Protein AF-C5CDV6-F1 (afdb_monomer)

Nearest PDB structures (foldseek):
  6v3e-assembly1_g  TM=2.618E-01  e=8.553E+00  Acinetobacter baumannii AB0057

Structure (mmCIF, N/CA/C/O backbone):
data_AF-C5CDV6-F1
#
_entry.id   AF-C5CDV6-F1
#
loop_
_atom_site.group_PDB
_atom_site.id
_atom_site.type_symbol
_atom_site.label_atom_id
_atom_site.label_alt_id
_atom_site.label_comp_id
_atom_site.label_asym_id
_atom_site.label_entity_id
_atom_site.label_seq_id
_atom_site.pdbx_PDB_ins_code
_atom_site.Cartn_x
_atom_site.Cartn_y
_atom_site.Cartn_z
_atom_site.occupancy
_atom_site.B_iso_or_equiv
_atom_site.auth_seq_id
_atom_site.auth_comp_id
_atom_site.auth_asym_id
_atom_site.auth_atom_id
_atom_site.pdbx_PDB_model_num
ATOM 1 N N . MET A 1 1 ? 1.884 -6.486 -14.369 1.00 77.50 1 MET A N 1
ATOM 2 C CA . MET A 1 1 ? 1.762 -5.552 -13.220 1.00 77.50 1 MET A CA 1
ATOM 3 C C . MET A 1 1 ? 0.437 -5.689 -12.466 1.00 77.50 1 MET A C 1
ATOM 5 O O . MET A 1 1 ? 0.483 -6.060 -11.306 1.00 77.50 1 MET A O 1
ATOM 9 N N . LYS A 1 2 ? -0.732 -5.432 -13.083 1.00 79.88 2 LYS A N 1
ATOM 10 C CA . LYS A 1 2 ? -2.048 -5.506 -12.401 1.00 79.88 2 LYS A CA 1
ATOM 11 C C . LYS A 1 2 ? -2.301 -6.848 -11.691 1.00 79.88 2 LYS A C 1
ATOM 13 O O . LYS A 1 2 ? -2.814 -6.856 -10.581 1.00 79.88 2 LYS A O 1
ATOM 18 N N . ILE A 1 3 ? -1.904 -7.956 -12.321 1.00 88.44 3 ILE A N 1
ATOM 19 C CA . ILE A 1 3 ? -1.995 -9.308 -11.745 1.00 88.44 3 ILE A CA 1
ATOM 20 C C . ILE A 1 3 ? -1.127 -9.419 -10.482 1.00 88.44 3 ILE A C 1
ATOM 22 O O . ILE A 1 3 ? -1.664 -9.719 -9.427 1.00 88.44 3 ILE A O 1
ATOM 26 N N . ARG A 1 4 ? 0.158 -9.034 -10.551 1.00 93.69 4 ARG A N 1
ATOM 27 C CA . ARG A 1 4 ? 1.085 -9.037 -9.399 1.00 93.69 4 ARG A CA 1
ATOM 28 C C . ARG A 1 4 ? 0.537 -8.275 -8.189 1.00 93.69 4 ARG A C 1
ATOM 30 O O . ARG A 1 4 ? 0.610 -8.765 -7.072 1.00 93.69 4 ARG A O 1
ATOM 37 N N . VAL A 1 5 ? -0.044 -7.090 -8.401 1.00 94.94 5 VAL A N 1
ATOM 38 C CA . VAL A 1 5 ? -0.626 -6.295 -7.302 1.00 94.94 5 VAL A CA 1
ATOM 39 C C . VAL A 1 5 ? -1.840 -6.994 -6.680 1.00 94.94 5 VAL A C 1
ATOM 41 O O . VAL A 1 5 ? -1.992 -7.002 -5.462 1.00 94.94 5 VAL A O 1
ATOM 44 N N . ARG A 1 6 ? -2.693 -7.617 -7.501 1.00 95.88 6 ARG A N 1
ATOM 45 C CA . ARG A 1 6 ? -3.848 -8.393 -7.025 1.00 95.88 6 ARG A CA 1
ATOM 46 C C . ARG A 1 6 ? -3.436 -9.643 -6.257 1.00 95.88 6 ARG A C 1
ATOM 48 O O . ARG A 1 6 ? -4.031 -9.929 -5.226 1.00 95.88 6 ARG A O 1
ATOM 55 N N . GLU A 1 7 ? -2.424 -10.358 -6.734 1.00 96.25 7 GLU A N 1
ATOM 56 C CA . GLU A 1 7 ? -1.863 -11.518 -6.039 1.00 96.25 7 GLU A CA 1
ATOM 57 C C . GLU A 1 7 ? -1.269 -11.118 -4.693 1.00 96.25 7 GLU A C 1
ATOM 59 O O . GLU A 1 7 ? -1.522 -11.790 -3.700 1.00 96.25 7 GLU A O 1
ATOM 64 N N . LEU A 1 8 ? -0.527 -10.008 -4.644 1.00 96.25 8 LEU A N 1
ATOM 65 C CA . LEU A 1 8 ? 0.035 -9.500 -3.397 1.00 96.25 8 LEU A CA 1
ATOM 66 C C . LEU A 1 8 ? -1.071 -9.101 -2.410 1.00 96.25 8 LEU A C 1
ATOM 68 O O . LEU A 1 8 ? -1.019 -9.488 -1.250 1.00 96.25 8 LEU A O 1
ATOM 72 N N . SER A 1 9 ? -2.127 -8.434 -2.888 1.00 97.50 9 SER A N 1
ATOM 73 C CA . SER A 1 9 ? -3.313 -8.128 -2.078 1.00 97.50 9 SER A CA 1
ATOM 74 C C . SER A 1 9 ? -3.965 -9.384 -1.505 1.00 97.50 9 SER A C 1
ATOM 76 O O . SER A 1 9 ? -4.264 -9.450 -0.313 1.00 97.50 9 SER A O 1
ATOM 78 N N . LEU A 1 10 ? -4.156 -10.403 -2.344 1.00 97.44 10 LEU A N 1
ATOM 79 C CA . LEU A 1 10 ? -4.778 -11.650 -1.922 1.00 97.44 10 LEU A CA 1
ATOM 80 C C . LEU A 1 10 ? -3.910 -12.388 -0.896 1.00 97.44 10 LEU A C 1
ATOM 82 O O . LEU A 1 10 ? -4.435 -12.853 0.109 1.00 97.44 10 LEU A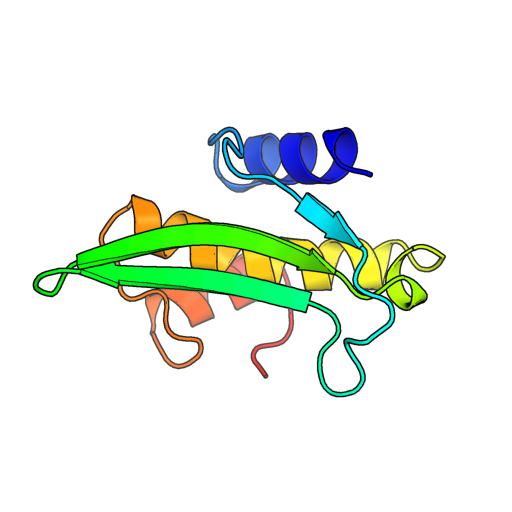 O 1
ATOM 86 N N . LYS A 1 11 ? -2.594 -12.460 -1.121 1.00 97.00 11 LYS A N 1
ATOM 87 C CA . LYS A 1 11 ? -1.646 -13.133 -0.222 1.00 97.00 11 LYS A CA 1
ATOM 88 C C . LYS A 1 11 ? -1.514 -12.428 1.129 1.00 97.00 11 LYS A C 1
ATOM 90 O O . LYS A 1 11 ? -1.460 -13.107 2.145 1.00 97.00 11 LYS A O 1
ATOM 95 N N . SER A 1 12 ? -1.463 -11.098 1.141 1.00 97.25 12 SER A N 1
ATOM 96 C CA . SER A 1 12 ? -1.230 -10.324 2.367 1.00 97.25 12 SER A CA 1
ATOM 97 C C . SER A 1 12 ? -2.501 -10.065 3.170 1.00 97.25 12 SER A C 1
ATOM 99 O O . SER A 1 12 ? -2.457 -10.073 4.392 1.00 97.25 12 SER A O 1
ATOM 101 N N . PHE A 1 13 ? -3.637 -9.842 2.504 1.00 96.62 13 PHE A N 1
ATOM 102 C CA . PHE A 1 13 ? -4.870 -9.405 3.170 1.00 96.62 13 PHE A CA 1
ATOM 103 C C . PHE A 1 13 ? -6.029 -10.396 3.040 1.00 96.62 13 PHE A C 1
ATOM 105 O O . PHE A 1 13 ? -7.090 -10.165 3.617 1.00 96.62 13 PHE A O 1
ATOM 112 N N . GLY A 1 14 ? -5.897 -11.456 2.234 1.00 96.69 14 GLY A N 1
ATOM 113 C CA . GLY A 1 14 ? -7.029 -12.327 1.897 1.00 96.69 14 GLY A CA 1
ATOM 114 C C . GLY A 1 14 ? -8.130 -11.603 1.111 1.00 96.69 14 GLY A C 1
ATOM 115 O O . GLY A 1 14 ? -9.270 -12.065 1.060 1.00 96.69 14 GLY A O 1
ATOM 116 N N . ARG A 1 15 ? -7.816 -10.442 0.517 1.00 95.38 15 ARG A N 1
ATOM 117 C CA . ARG A 1 15 ? -8.767 -9.586 -0.203 1.00 95.38 15 ARG A CA 1
ATOM 118 C C . ARG A 1 15 ? -8.304 -9.346 -1.628 1.00 95.38 15 ARG A C 1
ATOM 120 O O . ARG A 1 15 ? -7.148 -9.003 -1.877 1.00 95.38 15 ARG A O 1
ATOM 127 N N . PHE A 1 16 ? -9.227 -9.490 -2.572 1.00 94.62 16 PHE A N 1
ATOM 128 C CA . PHE A 1 16 ? -8.958 -9.200 -3.972 1.00 94.62 16 PHE A CA 1
ATOM 129 C C . PHE A 1 16 ? -9.032 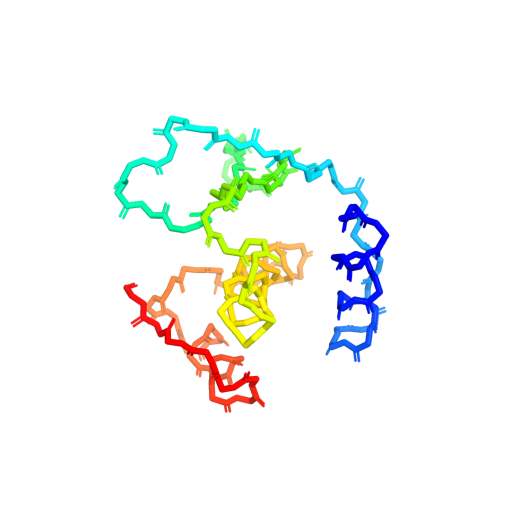-7.696 -4.238 1.00 94.62 16 PHE A C 1
ATOM 131 O O . PHE A 1 16 ? -10.024 -7.058 -3.896 1.00 94.62 16 PHE A O 1
ATOM 138 N N . LEU A 1 17 ? -8.007 -7.143 -4.892 1.00 96.31 17 LEU A N 1
ATOM 139 C CA . LEU A 1 17 ? -8.016 -5.744 -5.311 1.00 96.31 17 LEU A CA 1
ATOM 140 C C . LEU A 1 17 ? -8.945 -5.548 -6.523 1.00 96.31 17 LEU A C 1
ATOM 142 O O . LEU A 1 17 ? -8.621 -5.909 -7.668 1.00 96.31 17 LEU A O 1
ATOM 146 N N . ASP A 1 18 ? -10.095 -4.944 -6.257 1.00 93.56 18 ASP A N 1
ATOM 147 C CA . ASP A 1 18 ? -11.177 -4.674 -7.204 1.00 93.56 18 ASP A CA 1
ATOM 148 C C . ASP A 1 18 ? -11.015 -3.348 -7.964 1.00 93.56 18 ASP A C 1
ATOM 150 O O . ASP A 1 18 ? -11.516 -3.213 -9.082 1.00 93.56 18 ASP A O 1
ATOM 154 N N . ILE A 1 19 ? -10.222 -2.413 -7.443 1.00 96.69 19 ILE A N 1
ATOM 155 C CA . ILE A 1 19 ? -9.927 -1.139 -8.107 1.00 96.69 19 ILE A CA 1
ATOM 156 C C . ILE A 1 19 ? -8.808 -1.238 -9.171 1.00 96.69 19 ILE A C 1
ATOM 158 O O . ILE A 1 19 ? -7.951 -2.131 -9.138 1.00 96.69 19 ILE A O 1
ATOM 162 N N . PRO A 1 20 ? -8.766 -0.314 -10.150 1.00 97.19 20 PRO A N 1
ATOM 163 C CA . PRO A 1 20 ? -7.678 -0.219 -11.118 1.00 97.19 20 PRO A CA 1
ATOM 164 C C . PRO A 1 20 ? -6.317 0.108 -10.486 1.00 97.19 20 PRO A C 1
ATOM 166 O O . PRO A 1 20 ? -6.217 0.892 -9.545 1.00 97.19 20 PRO A O 1
ATOM 169 N N . VAL A 1 21 ? -5.253 -0.418 -11.098 1.00 97.06 21 VAL A N 1
ATOM 170 C CA . VAL A 1 21 ? -3.859 -0.047 -10.815 1.00 97.06 21 VAL A CA 1
ATOM 171 C C . VAL A 1 21 ? -3.243 0.491 -12.096 1.00 97.06 21 VAL A C 1
ATOM 173 O O . VAL A 1 21 ? -3.230 -0.218 -13.107 1.00 97.06 21 VAL A O 1
ATOM 176 N N . ILE A 1 22 ? -2.737 1.721 -12.061 1.00 96.50 22 ILE A N 1
ATOM 177 C CA . ILE A 1 22 ? -2.164 2.389 -13.233 1.00 96.50 22 ILE A CA 1
ATOM 178 C C . ILE A 1 22 ? -0.737 2.862 -12.972 1.00 96.50 22 ILE A C 1
ATOM 180 O O . ILE A 1 22 ? -0.373 3.223 -11.855 1.00 96.50 22 ILE A O 1
ATOM 184 N N . LEU A 1 23 ? 0.068 2.895 -14.032 1.00 95.62 23 LEU A N 1
ATOM 185 C CA . LEU A 1 23 ? 1.370 3.548 -14.009 1.00 95.62 23 LEU A CA 1
ATOM 186 C C . LEU A 1 23 ? 1.205 5.034 -14.288 1.00 95.62 23 LEU A C 1
ATOM 188 O O . LEU A 1 23 ? 0.624 5.417 -15.304 1.00 95.62 23 LEU A O 1
ATOM 192 N N . ASN A 1 24 ? 1.763 5.873 -13.424 1.00 94.62 24 ASN A N 1
ATOM 193 C CA . ASN A 1 24 ? 1.738 7.315 -13.598 1.00 94.62 24 ASN A CA 1
ATOM 194 C C . ASN A 1 24 ? 3.166 7.875 -13.618 1.00 94.62 24 ASN A C 1
ATOM 196 O O . ASN A 1 24 ? 3.774 8.128 -12.583 1.00 94.62 24 ASN A O 1
ATOM 200 N N . LYS A 1 25 ? 3.679 8.144 -14.827 1.00 91.56 25 LYS A N 1
ATOM 201 C CA . LYS A 1 25 ? 5.001 8.762 -15.064 1.00 91.56 25 LYS A CA 1
ATOM 202 C C . LYS A 1 25 ? 5.153 10.158 -14.436 1.00 91.56 25 LYS A C 1
ATOM 204 O O . LYS A 1 25 ? 6.266 10.661 -14.331 1.00 91.56 25 LYS A O 1
ATOM 209 N N . ARG A 1 26 ? 4.051 10.814 -14.048 1.00 90.94 26 ARG A N 1
ATOM 210 C CA . ARG A 1 26 ? 4.055 12.153 -13.432 1.00 90.94 26 ARG A CA 1
ATOM 211 C C . ARG A 1 26 ? 4.179 12.108 -11.904 1.00 90.94 26 ARG A C 1
ATOM 213 O O . ARG A 1 26 ? 4.268 13.170 -11.288 1.00 90.94 26 ARG A O 1
ATOM 220 N N . LEU A 1 27 ? 4.203 10.921 -11.289 1.00 89.69 27 LEU A N 1
ATOM 221 C CA . LEU A 1 27 ? 4.507 10.740 -9.865 1.00 89.69 27 LEU A CA 1
ATOM 222 C C . LEU A 1 27 ? 5.983 11.071 -9.598 1.00 89.69 27 LEU A C 1
ATOM 224 O O . LEU A 1 27 ? 6.852 10.208 -9.648 1.00 89.69 27 LEU A O 1
ATOM 228 N N . LYS A 1 28 ? 6.263 12.356 -9.355 1.00 79.50 28 LYS A N 1
ATOM 229 C CA . LYS A 1 28 ? 7.623 12.858 -9.090 1.00 79.50 28 LYS A CA 1
ATOM 230 C C . LYS A 1 28 ? 8.004 12.863 -7.607 1.00 79.50 28 LYS A C 1
ATOM 232 O O . LYS A 1 28 ? 9.183 12.853 -7.289 1.00 79.50 28 LYS A O 1
ATOM 237 N N . ARG A 1 29 ? 7.016 12.943 -6.706 1.00 82.12 29 ARG A N 1
ATOM 238 C CA . ARG A 1 29 ? 7.226 13.119 -5.253 1.00 82.12 29 ARG A CA 1
ATOM 239 C C . ARG A 1 29 ? 6.957 11.863 -4.422 1.00 82.12 29 ARG A C 1
ATOM 241 O O . ARG A 1 29 ? 7.438 11.778 -3.301 1.00 82.12 29 ARG A O 1
ATOM 248 N N . SER A 1 30 ? 6.205 10.904 -4.954 1.00 90.50 30 SER A N 1
ATOM 249 C CA . SER A 1 30 ? 5.915 9.632 -4.292 1.00 90.50 30 SER A CA 1
ATOM 250 C C . SER A 1 30 ? 6.087 8.471 -5.267 1.00 90.50 30 SER A C 1
ATOM 252 O O . SER A 1 30 ? 6.027 8.653 -6.483 1.00 90.50 30 SER A O 1
ATOM 254 N N . LEU A 1 31 ? 6.339 7.280 -4.725 1.00 94.69 31 LEU A N 1
ATOM 255 C CA . LEU A 1 31 ? 6.482 6.050 -5.509 1.00 94.69 31 LEU A CA 1
ATOM 256 C C . LEU A 1 31 ? 5.126 5.389 -5.797 1.00 94.69 31 LEU A C 1
ATOM 258 O O . LEU A 1 31 ? 4.993 4.665 -6.781 1.00 94.69 31 LEU A O 1
ATOM 262 N N . GLY A 1 32 ? 4.118 5.697 -4.982 1.00 95.12 32 GLY A N 1
ATOM 263 C CA . GLY A 1 32 ? 2.735 5.282 -5.142 1.00 95.12 32 GLY A CA 1
ATOM 264 C C . GLY A 1 32 ? 1.768 6.319 -4.569 1.00 95.12 32 GLY A C 1
ATOM 265 O O . GLY A 1 32 ? 2.197 7.322 -3.981 1.00 95.12 32 GLY A O 1
ATOM 266 N N . ARG A 1 33 ? 0.472 6.117 -4.825 1.00 96.00 33 ARG A N 1
ATOM 267 C CA . ARG A 1 33 ? -0.633 6.680 -4.035 1.00 96.00 33 ARG A CA 1
ATOM 268 C C . ARG A 1 33 ? -1.936 5.912 -4.261 1.00 96.00 33 ARG A C 1
ATOM 270 O O . ARG A 1 33 ? -2.284 5.600 -5.406 1.00 96.00 33 ARG A O 1
ATOM 277 N N . LEU A 1 34 ? -2.719 5.741 -3.204 1.00 96.88 34 LEU A N 1
ATOM 278 C CA . LEU A 1 34 ? -4.144 5.444 -3.286 1.00 96.88 34 LEU A CA 1
ATOM 279 C C . LEU A 1 34 ? -4.924 6.725 -3.605 1.00 96.88 34 LEU A C 1
ATOM 281 O O . LEU A 1 34 ? -4.956 7.677 -2.823 1.00 96.88 34 LEU A O 1
ATOM 285 N N . VAL A 1 35 ? -5.598 6.739 -4.751 1.00 96.88 35 VAL A N 1
ATOM 286 C CA . VAL A 1 35 ? -6.567 7.778 -5.103 1.00 96.88 35 VAL A CA 1
ATOM 287 C C . VAL A 1 35 ? -7.928 7.346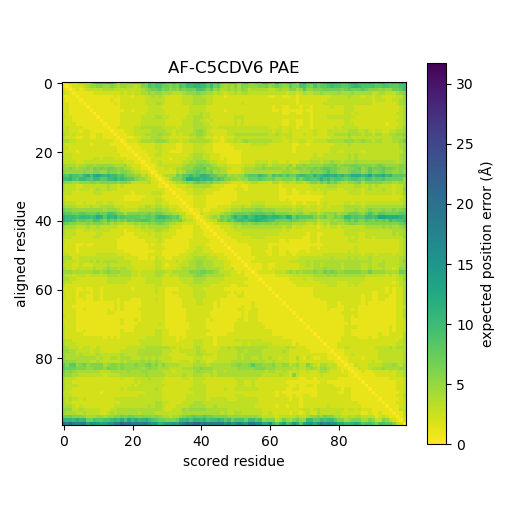 -4.586 1.00 96.88 35 VAL A C 1
ATOM 289 O O . VAL A 1 35 ? -8.400 6.256 -4.903 1.00 96.88 35 VAL A O 1
ATOM 292 N N . TYR A 1 36 ? -8.575 8.222 -3.832 1.00 96.81 36 TYR A N 1
ATOM 293 C CA . TYR A 1 36 ? -9.900 7.995 -3.275 1.00 96.81 36 TYR A CA 1
ATOM 294 C C . TYR A 1 36 ? -10.747 9.262 -3.379 1.00 96.81 36 TYR A C 1
ATOM 296 O O . TYR A 1 36 ? -10.233 10.373 -3.544 1.00 96.81 36 TYR A O 1
ATOM 304 N N . ARG A 1 37 ? -12.061 9.097 -3.273 1.00 96.12 37 ARG A N 1
ATOM 305 C CA . ARG A 1 37 ? -13.032 10.189 -3.202 1.00 96.12 37 ARG A CA 1
ATOM 306 C C . ARG A 1 37 ? -13.619 10.252 -1.801 1.00 96.12 37 ARG A C 1
ATOM 308 O O . ARG A 1 37 ? -13.830 9.226 -1.169 1.00 96.12 37 ARG A O 1
ATOM 315 N N . LYS A 1 38 ? -13.933 11.460 -1.335 1.00 94.75 38 LYS A N 1
ATOM 316 C CA . LYS A 1 38 ? -14.762 11.670 -0.145 1.00 94.75 38 LYS A CA 1
ATOM 317 C C . LYS A 1 38 ? -16.178 12.056 -0.574 1.00 94.75 38 LYS A C 1
ATOM 319 O O . LYS A 1 38 ? -16.338 13.003 -1.346 1.00 94.75 38 LYS A O 1
ATOM 324 N N . ARG A 1 39 ? -17.202 11.356 -0.081 1.00 91.25 39 ARG A N 1
ATOM 325 C CA . ARG A 1 39 ? -18.620 11.681 -0.318 1.00 91.25 39 ARG A CA 1
ATOM 326 C C . ARG A 1 39 ? -19.421 11.439 0.958 1.00 91.25 39 ARG A C 1
ATOM 328 O O . ARG A 1 39 ? -19.438 10.327 1.465 1.00 91.25 39 ARG A O 1
ATOM 335 N N . GLY A 1 40 ? -20.072 12.481 1.479 1.00 85.88 40 GLY A N 1
ATOM 336 C CA . GLY A 1 40 ? -20.951 12.357 2.652 1.00 85.88 40 GLY A CA 1
ATOM 337 C C . GLY A 1 40 ? -20.262 11.796 3.903 1.00 85.88 40 GLY A C 1
ATOM 338 O O . GLY A 1 40 ? -20.858 1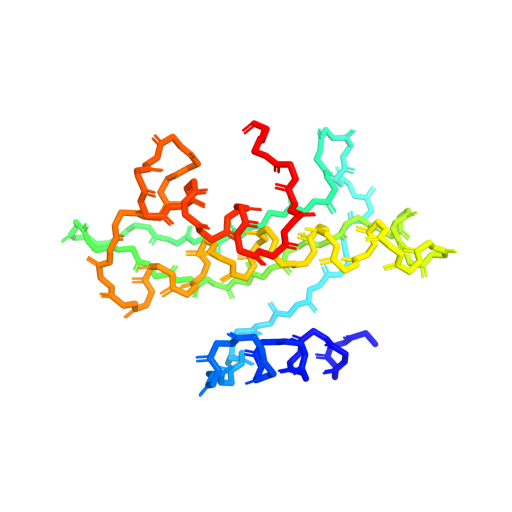1.013 4.622 1.00 85.88 40 GLY A O 1
ATOM 339 N N . GLY A 1 41 ? -18.987 12.131 4.129 1.00 86.00 41 GLY A N 1
ATOM 340 C CA . GLY A 1 41 ? -18.200 11.604 5.254 1.00 86.00 41 GLY A CA 1
ATOM 341 C C . GLY A 1 41 ? -17.503 10.267 4.982 1.00 86.00 41 GLY A C 1
ATOM 342 O O . GLY A 1 41 ? -16.500 9.986 5.631 1.00 86.00 41 GLY A O 1
ATOM 343 N N . ASN A 1 42 ? -17.939 9.521 3.966 1.00 88.38 42 ASN A N 1
ATOM 344 C CA . ASN A 1 42 ? -17.342 8.247 3.577 1.00 88.38 42 ASN A CA 1
ATOM 345 C C . ASN A 1 42 ? -16.197 8.437 2.576 1.00 88.38 42 ASN A C 1
ATOM 347 O O . ASN A 1 42 ? -16.199 9.383 1.778 1.00 88.38 42 ASN A O 1
ATOM 351 N N . PHE A 1 43 ? -15.230 7.522 2.623 1.00 94.25 43 PHE A N 1
ATOM 352 C CA . PHE A 1 43 ? -14.109 7.449 1.691 1.00 94.25 43 PHE A CA 1
ATOM 353 C C . PHE A 1 43 ? -14.280 6.237 0.778 1.00 94.25 43 PHE A C 1
ATOM 355 O O . PHE A 1 43 ? -14.559 5.142 1.252 1.00 94.25 43 PHE A O 1
ATOM 362 N N . GLU A 1 44 ? -14.113 6.446 -0.523 1.00 94.19 44 GLU A N 1
ATOM 363 C CA . GLU A 1 44 ? -14.264 5.416 -1.548 1.00 94.19 44 GLU A CA 1
ATOM 364 C C . GLU A 1 44 ? -12.966 5.319 -2.362 1.00 94.19 44 GLU A C 1
ATOM 366 O O . GLU A 1 44 ? -12.553 6.325 -2.959 1.00 94.19 44 GLU A O 1
ATOM 371 N N . PRO A 1 45 ? -12.297 4.155 -2.396 1.00 96.75 45 PRO A N 1
ATOM 372 C CA . PRO A 1 45 ? -11.081 3.986 -3.174 1.00 96.75 45 PRO A CA 1
ATOM 373 C C . PRO A 1 45 ? -11.409 3.958 -4.672 1.00 96.75 45 PRO A C 1
ATOM 375 O O . PRO A 1 45 ? -12.324 3.273 -5.109 1.00 96.75 45 PRO A O 1
ATOM 378 N N . LEU A 1 46 ? -10.646 4.699 -5.477 1.00 97.69 46 LEU A N 1
ATOM 379 C CA . LEU A 1 46 ? -10.879 4.816 -6.920 1.00 97.69 46 LEU A CA 1
ATOM 380 C C . LEU A 1 46 ? -9.843 4.065 -7.751 1.00 97.69 46 LEU A C 1
ATOM 382 O O . LEU A 1 46 ? -10.192 3.465 -8.762 1.00 97.69 46 LEU A O 1
ATOM 386 N N . ARG A 1 47 ? -8.558 4.172 -7.394 1.00 97.81 47 ARG A N 1
ATOM 387 C CA . ARG A 1 47 ? -7.435 3.512 -8.084 1.00 97.81 47 ARG A CA 1
ATOM 388 C C . ARG A 1 47 ? -6.145 3.640 -7.283 1.00 97.81 47 ARG A C 1
ATOM 390 O O . ARG A 1 47 ? -5.998 4.575 -6.501 1.00 97.81 47 ARG A O 1
ATOM 397 N N . ILE A 1 48 ? -5.183 2.767 -7.557 1.00 97.69 48 ILE A N 1
ATOM 398 C CA . ILE A 1 48 ? -3.790 2.935 -7.125 1.00 97.69 48 ILE A CA 1
ATOM 399 C C . ILE A 1 48 ? -2.969 3.436 -8.313 1.00 97.69 48 ILE A C 1
ATOM 401 O O . ILE A 1 48 ? -3.066 2.910 -9.425 1.00 97.69 48 ILE A O 1
ATOM 405 N N . GLU A 1 49 ? -2.153 4.458 -8.082 1.00 97.31 49 GLU A N 1
ATOM 406 C CA . GLU A 1 49 ? -1.189 4.959 -9.058 1.00 97.31 49 GLU A CA 1
ATOM 407 C C . GLU A 1 49 ? 0.226 4.623 -8.587 1.00 97.31 49 GLU A C 1
ATOM 409 O O . GLU A 1 49 ? 0.565 4.900 -7.441 1.00 97.31 49 GLU A O 1
ATOM 414 N N . LEU A 1 50 ? 1.048 4.045 -9.464 1.00 96.88 50 LEU A N 1
ATOM 415 C CA . LEU A 1 50 ? 2.430 3.656 -9.166 1.00 96.88 50 LEU A CA 1
ATOM 416 C C . LEU A 1 50 ? 3.407 4.364 -10.105 1.00 96.88 50 LEU A C 1
ATOM 418 O O . LEU A 1 50 ? 3.124 4.555 -11.293 1.00 96.88 50 LEU A O 1
ATOM 422 N N . SER A 1 51 ? 4.570 4.740 -9.584 1.00 95.69 51 SER A N 1
ATOM 423 C CA . SER A 1 51 ? 5.653 5.288 -10.394 1.00 95.69 51 SER A CA 1
ATOM 424 C C . SER A 1 51 ? 6.370 4.158 -11.143 1.00 95.69 51 SER A C 1
ATOM 426 O O . SER A 1 51 ? 6.738 3.172 -10.512 1.00 95.69 51 SER A O 1
ATOM 428 N N . PRO A 1 52 ? 6.629 4.269 -12.459 1.00 93.88 52 PRO A N 1
ATOM 429 C CA . PRO A 1 52 ? 7.327 3.221 -13.211 1.00 93.88 52 PRO A CA 1
ATOM 430 C C . PRO A 1 52 ? 8.732 2.890 -12.699 1.00 93.88 52 PRO A C 1
ATOM 432 O O . PRO A 1 52 ? 9.220 1.801 -12.964 1.00 93.88 52 PRO A O 1
ATOM 435 N N . VAL A 1 53 ? 9.366 3.796 -11.948 1.00 93.31 53 VAL A N 1
ATOM 436 C CA . VAL A 1 53 ? 10.729 3.612 -11.415 1.00 93.31 53 VAL A CA 1
ATOM 437 C C . VAL A 1 53 ? 10.853 2.432 -10.449 1.00 93.31 53 VAL A C 1
ATOM 439 O O . VAL A 1 53 ? 11.955 1.964 -10.202 1.00 93.31 53 VAL A O 1
ATOM 442 N N . ILE A 1 54 ? 9.737 1.956 -9.885 1.00 93.81 54 ILE A N 1
ATOM 443 C CA . ILE A 1 54 ? 9.747 0.805 -8.976 1.00 93.81 54 ILE A CA 1
ATOM 444 C C . ILE A 1 54 ? 9.710 -0.532 -9.726 1.00 93.81 54 ILE A C 1
ATOM 446 O O . ILE A 1 54 ? 9.862 -1.567 -9.096 1.00 93.81 54 ILE A O 1
ATOM 450 N N . LEU A 1 55 ? 9.451 -0.549 -11.040 1.00 92.12 55 LEU A N 1
ATOM 451 C CA . LEU A 1 55 ? 9.193 -1.796 -11.774 1.00 92.12 55 LEU A CA 1
ATOM 452 C C . LEU A 1 55 ? 10.418 -2.703 -11.884 1.00 92.12 55 LEU A C 1
ATOM 454 O O . LEU A 1 55 ? 10.254 -3.922 -11.897 1.00 92.12 55 LEU A O 1
ATOM 458 N N . ASP A 1 56 ? 11.606 -2.104 -11.918 1.00 92.31 56 ASP A N 1
ATOM 459 C CA . ASP A 1 56 ? 12.876 -2.810 -12.097 1.00 92.31 56 ASP A CA 1
ATOM 460 C C . ASP A 1 56 ? 13.510 -3.237 -10.760 1.00 92.31 56 ASP A C 1
ATOM 462 O O . ASP A 1 56 ? 14.552 -3.886 -10.745 1.00 92.31 56 ASP A O 1
ATOM 466 N N . ASN A 1 57 ? 12.888 -2.899 -9.623 1.00 94.81 57 ASN A N 1
ATOM 467 C CA . ASN A 1 57 ? 13.344 -3.296 -8.291 1.00 94.81 57 ASN A CA 1
ATOM 468 C C . ASN A 1 57 ? 12.207 -3.989 -7.531 1.00 94.81 57 ASN A C 1
ATOM 470 O O . ASN A 1 57 ? 11.249 -3.350 -7.098 1.00 94.81 57 ASN A O 1
ATOM 474 N N . GLU A 1 58 ? 12.318 -5.306 -7.361 1.00 94.75 58 GLU A N 1
ATOM 475 C CA . GLU A 1 58 ? 11.259 -6.122 -6.764 1.00 94.75 58 GLU A CA 1
ATOM 476 C C . GLU A 1 58 ? 10.972 -5.779 -5.297 1.00 94.75 58 GLU A C 1
ATOM 478 O O . GLU A 1 58 ? 9.805 -5.691 -4.913 1.00 94.75 58 GLU A O 1
ATOM 483 N N . GLU A 1 59 ? 12.002 -5.536 -4.487 1.00 95.12 59 GLU A N 1
ATOM 484 C CA . GLU A 1 59 ? 11.818 -5.157 -3.085 1.00 95.12 59 GLU A CA 1
ATOM 485 C C . GLU A 1 59 ? 11.091 -3.810 -2.983 1.00 95.12 59 GLU A C 1
ATOM 487 O O . GLU A 1 59 ? 10.090 -3.683 -2.273 1.00 95.12 59 GLU A O 1
ATOM 492 N N . LEU A 1 60 ? 11.543 -2.815 -3.751 1.00 95.12 60 LEU A N 1
ATOM 493 C CA . LEU A 1 60 ? 10.928 -1.493 -3.786 1.00 95.12 60 LEU A CA 1
ATOM 494 C C . LEU A 1 60 ? 9.493 -1.553 -4.317 1.00 95.12 60 LEU A C 1
ATOM 496 O O . LEU A 1 60 ? 8.618 -0.868 -3.778 1.00 95.12 60 LEU A O 1
ATOM 500 N N . PHE A 1 61 ? 9.241 -2.374 -5.341 1.00 95.88 61 PHE A N 1
ATOM 501 C CA . PHE A 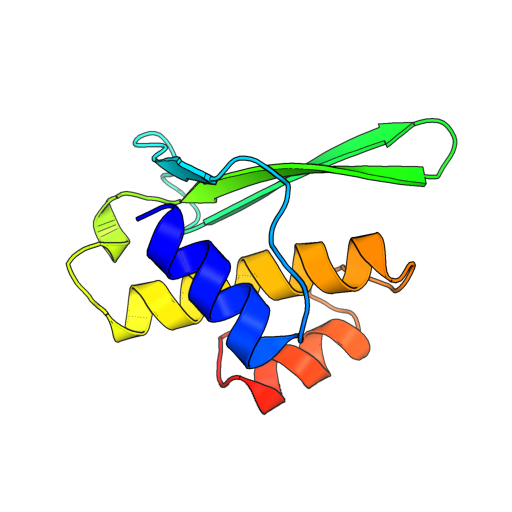1 61 ? 7.902 -2.646 -5.855 1.00 95.88 61 PHE A CA 1
ATOM 502 C C . PHE A 1 61 ? 7.009 -3.204 -4.749 1.00 95.88 61 PHE A C 1
ATOM 504 O O . PHE A 1 61 ? 5.965 -2.618 -4.465 1.00 95.88 61 PHE A O 1
ATOM 511 N N . ASN A 1 62 ? 7.428 -4.290 -4.095 1.00 96.62 62 ASN A N 1
ATOM 512 C CA . ASN A 1 62 ? 6.637 -4.964 -3.069 1.00 96.62 62 ASN A CA 1
ATOM 513 C C . ASN A 1 62 ? 6.351 -4.028 -1.889 1.00 96.62 62 ASN A C 1
ATOM 515 O O . ASN A 1 62 ? 5.188 -3.858 -1.529 1.00 96.62 62 ASN A O 1
ATOM 519 N N . LYS A 1 63 ? 7.369 -3.337 -1.355 1.00 96.62 63 LYS A N 1
ATOM 520 C CA . LYS A 1 63 ? 7.205 -2.386 -0.241 1.00 96.62 63 LYS A CA 1
ATOM 521 C C . LYS A 1 63 ? 6.281 -1.222 -0.605 1.00 96.62 63 LYS A C 1
ATOM 523 O O . LYS A 1 63 ? 5.404 -0.863 0.177 1.00 96.62 63 LYS A O 1
ATOM 528 N N . THR A 1 64 ? 6.427 -0.657 -1.806 1.00 96.44 64 THR A N 1
ATOM 529 C CA . THR A 1 64 ? 5.557 0.438 -2.275 1.00 96.44 64 THR A CA 1
ATOM 530 C C . THR A 1 64 ? 4.118 -0.039 -2.459 1.00 96.44 64 THR A C 1
ATOM 532 O O . THR A 1 64 ? 3.182 0.633 -2.039 1.00 96.44 64 THR A O 1
ATOM 535 N N . VAL A 1 65 ? 3.915 -1.206 -3.069 1.00 97.00 65 VAL A N 1
ATOM 536 C CA . VAL A 1 65 ? 2.572 -1.740 -3.312 1.00 97.00 65 VAL A CA 1
ATOM 537 C C . VAL A 1 65 ? 1.886 -2.129 -2.003 1.00 97.00 65 VAL A C 1
ATOM 539 O O . VAL A 1 65 ? 0.714 -1.807 -1.837 1.00 97.00 65 VAL A O 1
ATOM 542 N N . LEU A 1 66 ? 2.591 -2.759 -1.059 1.00 97.69 66 LEU A N 1
ATOM 543 C CA . LEU A 1 66 ? 2.048 -3.106 0.261 1.00 97.69 66 LEU A CA 1
ATOM 544 C C . LEU A 1 66 ? 1.650 -1.866 1.065 1.00 97.69 66 LEU A C 1
ATOM 546 O O . LEU A 1 66 ? 0.617 -1.888 1.736 1.00 97.69 66 LEU A O 1
ATOM 550 N N . HIS A 1 67 ? 2.402 -0.771 0.939 1.00 97.31 67 HIS A N 1
ATOM 551 C CA . HIS A 1 67 ? 2.034 0.520 1.520 1.00 97.31 67 HIS A CA 1
ATOM 552 C C . HIS A 1 67 ? 0.680 1.015 0.978 1.00 97.31 67 HIS A C 1
ATOM 554 O O . HIS A 1 67 ? -0.241 1.290 1.751 1.00 97.31 67 HIS A O 1
ATOM 560 N N . GLU A 1 68 ? 0.510 1.065 -0.348 1.00 97.38 68 GLU A N 1
ATOM 561 C CA . GLU A 1 68 ? -0.748 1.531 -0.955 1.00 97.38 68 GLU A CA 1
ATOM 562 C C . GLU A 1 68 ? -1.921 0.568 -0.722 1.00 97.38 68 GLU A C 1
ATOM 564 O O . GLU A 1 68 ? -3.053 1.000 -0.489 1.00 97.38 68 GLU A O 1
ATOM 569 N N . LEU A 1 69 ? -1.663 -0.742 -0.740 1.00 97.94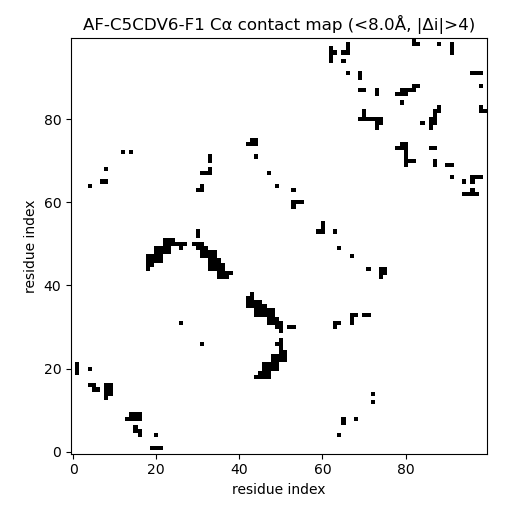 69 LEU A N 1
ATOM 570 C CA . LEU A 1 69 ? -2.663 -1.757 -0.412 1.00 97.94 69 LEU A CA 1
ATOM 571 C C . LEU A 1 69 ? -3.097 -1.671 1.050 1.00 97.94 69 LEU A C 1
ATOM 573 O O . LEU A 1 69 ? -4.272 -1.872 1.327 1.00 97.94 69 LEU A O 1
ATOM 577 N N . SER A 1 70 ? -2.201 -1.317 1.973 1.00 97.75 70 SER A N 1
ATOM 578 C CA . SER A 1 70 ? -2.557 -1.114 3.382 1.00 97.75 70 SER A CA 1
ATOM 579 C C . SER A 1 70 ? -3.518 0.062 3.553 1.00 97.75 70 SER A C 1
ATOM 581 O O . SER A 1 70 ? -4.481 -0.038 4.313 1.00 97.75 70 SER A O 1
ATOM 583 N N . HIS A 1 71 ? -3.321 1.156 2.805 1.00 97.19 71 HIS A N 1
ATOM 584 C CA . HIS A 1 71 ? -4.297 2.249 2.761 1.00 97.19 71 HIS A CA 1
ATOM 585 C C . HIS A 1 71 ? -5.655 1.772 2.243 1.00 97.19 71 HIS A C 1
ATOM 587 O O . HIS A 1 71 ? -6.687 2.079 2.842 1.00 97.19 71 HIS A O 1
ATOM 593 N N . TRP A 1 72 ? -5.657 1.019 1.144 1.00 97.75 72 TRP A N 1
ATOM 594 C CA . TRP A 1 72 ? -6.887 0.512 0.538 1.00 97.75 72 TRP A CA 1
ATOM 595 C C . TRP A 1 72 ? -7.618 -0.455 1.474 1.00 97.75 72 TRP A C 1
ATOM 597 O O . TRP A 1 72 ? -8.802 -0.261 1.738 1.00 97.75 72 TRP A O 1
ATOM 607 N N . PHE A 1 73 ? -6.907 -1.431 2.036 1.00 97.75 73 PHE A N 1
ATOM 608 C CA . PHE A 1 73 ? -7.448 -2.447 2.931 1.00 97.75 73 PHE A CA 1
ATOM 609 C C . PHE A 1 73 ? -8.085 -1.820 4.173 1.00 97.75 73 PHE A C 1
ATOM 611 O O . PHE A 1 73 ? -9.234 -2.107 4.497 1.00 97.75 73 PHE A O 1
ATOM 618 N N . LEU A 1 74 ? -7.381 -0.900 4.840 1.00 97.06 74 LEU A N 1
ATOM 619 C CA . LEU A 1 74 ? -7.940 -0.216 6.006 1.00 97.06 74 LEU A CA 1
ATOM 620 C C . LEU A 1 74 ? -9.168 0.626 5.646 1.00 97.06 74 LEU A C 1
ATOM 622 O O . LEU A 1 74 ? -10.104 0.684 6.437 1.00 97.06 74 LEU A O 1
ATOM 626 N N . MET A 1 75 ? -9.186 1.249 4.465 1.00 96.06 75 MET A N 1
ATOM 627 C CA . MET A 1 75 ? -10.325 2.045 4.008 1.00 96.06 75 MET A CA 1
ATOM 628 C C . MET A 1 75 ? -11.573 1.186 3.789 1.00 96.06 75 MET A C 1
ATOM 630 O O . MET A 1 75 ? -12.639 1.555 4.278 1.00 96.06 75 MET A O 1
ATOM 634 N N . ILE A 1 76 ? -11.452 0.045 3.099 1.00 95.44 76 ILE A N 1
ATOM 635 C CA . ILE A 1 76 ? -12.600 -0.842 2.839 1.00 95.44 76 ILE A CA 1
ATOM 636 C C . ILE A 1 76 ? -13.088 -1.559 4.105 1.00 95.44 76 ILE A C 1
ATOM 638 O O . ILE A 1 76 ? -14.270 -1.860 4.218 1.00 95.44 76 ILE A O 1
ATOM 642 N N . GLU A 1 77 ? -12.206 -1.772 5.083 1.00 95.00 77 GLU A N 1
ATOM 643 C CA . GLU A 1 77 ? -12.555 -2.339 6.392 1.00 95.00 77 GLU A CA 1
ATOM 644 C C . GLU A 1 77 ? -13.101 -1.274 7.371 1.00 95.00 77 GLU A C 1
ATOM 646 O O . GLU A 1 77 ? -13.327 -1.568 8.544 1.00 95.00 77 GLU A O 1
ATOM 651 N N . GLY A 1 78 ? -13.287 -0.022 6.927 1.00 93.50 78 GLY A N 1
ATOM 652 C CA . GLY A 1 78 ? -13.824 1.067 7.754 1.00 93.50 78 GLY A CA 1
ATOM 653 C C . GLY A 1 78 ? -12.886 1.537 8.874 1.00 93.50 78 GLY A C 1
ATOM 654 O O . GLY A 1 78 ? -13.324 2.199 9.815 1.00 93.50 78 GLY A O 1
ATOM 655 N N . LYS A 1 79 ? -11.595 1.202 8.792 1.00 94.75 79 LYS A N 1
ATOM 656 C CA . LYS A 1 79 ? -10.562 1.561 9.772 1.00 94.75 79 LYS A CA 1
ATOM 657 C C . LYS A 1 79 ? -9.873 2.872 9.406 1.00 94.75 79 LYS A C 1
ATOM 659 O O . LYS A 1 79 ? -10.004 3.413 8.304 1.00 94.75 79 LYS A O 1
ATOM 664 N N . ASN A 1 80 ? -9.090 3.403 10.344 1.00 92.50 80 ASN A N 1
ATOM 665 C CA . ASN A 1 80 ? -8.308 4.604 10.086 1.00 92.50 80 ASN A CA 1
ATOM 666 C C . ASN A 1 80 ? -7.153 4.283 9.127 1.00 92.50 80 ASN A C 1
ATOM 668 O O . ASN A 1 80 ? -6.111 3.789 9.533 1.00 92.50 80 ASN A O 1
ATOM 672 N N . PHE A 1 81 ? -7.334 4.596 7.848 1.00 93.38 81 PHE A N 1
ATOM 673 C CA . PHE A 1 81 ? -6.350 4.321 6.805 1.00 93.38 81 PHE A CA 1
ATOM 674 C C . PHE A 1 81 ? -5.202 5.334 6.752 1.00 93.38 81 PHE A C 1
ATOM 676 O O . PHE A 1 81 ? -4.336 5.205 5.899 1.00 93.38 81 PHE A O 1
ATOM 683 N N . ARG A 1 82 ? -5.161 6.373 7.596 1.00 92.56 82 ARG A N 1
ATOM 684 C CA . ARG A 1 82 ? -4.099 7.393 7.517 1.00 92.56 82 ARG A CA 1
ATOM 685 C C . ARG A 1 82 ? -2.749 6.817 7.949 1.00 92.56 82 ARG A C 1
ATOM 687 O O . ARG A 1 82 ? -2.690 6.042 8.900 1.00 92.56 82 ARG A O 1
ATOM 694 N N . HIS A 1 83 ? -1.671 7.285 7.318 1.00 88.19 83 HIS A N 1
ATOM 695 C CA . HIS A 1 83 ? -0.293 6.830 7.561 1.00 88.19 83 HIS A CA 1
ATOM 696 C C . HIS A 1 83 ? 0.126 6.887 9.046 1.00 88.19 83 HIS A C 1
ATOM 698 O O . HIS A 1 83 ? 0.825 6.010 9.543 1.00 88.19 83 HIS A O 1
ATOM 704 N N . ASN A 1 84 ? -0.362 7.882 9.794 1.00 90.00 84 ASN A N 1
ATOM 705 C CA . ASN A 1 84 ? -0.043 8.055 11.213 1.00 90.00 84 ASN A CA 1
ATOM 706 C C . ASN A 1 84 ? -0.876 7.196 12.179 1.00 90.00 84 ASN A C 1
ATOM 708 O O . ASN A 1 84 ? -0.609 7.225 13.383 1.00 90.00 84 ASN A O 1
ATOM 712 N N . SER A 1 85 ? -1.874 6.457 11.689 1.00 94.88 85 SER A N 1
ATOM 713 C CA . SER A 1 85 ? -2.742 5.632 12.534 1.00 94.88 85 SER A CA 1
ATOM 714 C C . SER A 1 85 ? -2.003 4.429 13.127 1.00 94.88 85 SER A C 1
ATOM 716 O O . SER A 1 85 ? -1.025 3.928 12.567 1.00 94.88 85 SER A O 1
ATOM 718 N N . SER A 1 86 ? -2.488 3.941 14.268 1.00 94.94 86 SER A N 1
ATOM 719 C CA . SER A 1 86 ? -2.002 2.701 14.881 1.00 94.94 86 SER A CA 1
ATOM 720 C C . SER A 1 86 ? -2.210 1.494 13.963 1.00 94.94 86 SER A C 1
ATOM 722 O O . SER A 1 86 ? -1.300 0.678 13.830 1.00 94.94 86 SER A O 1
ATOM 724 N N . ASP A 1 87 ? -3.363 1.410 13.292 1.00 95.94 87 ASP A N 1
ATOM 725 C CA . ASP A 1 87 ? -3.676 0.333 12.350 1.00 95.94 87 ASP A CA 1
ATOM 726 C C . ASP A 1 87 ? -2.694 0.295 11.177 1.00 95.94 87 ASP A C 1
ATOM 728 O O . ASP A 1 87 ? -2.152 -0.765 10.866 1.00 95.94 87 ASP A O 1
ATOM 732 N N . PHE A 1 88 ? -2.402 1.445 10.563 1.00 96.62 88 PHE A N 1
ATOM 733 C CA . PHE A 1 88 ? -1.447 1.513 9.458 1.00 96.62 88 PHE A CA 1
ATOM 734 C C . PHE A 1 88 ? -0.026 1.178 9.912 1.00 96.62 88 PHE A C 1
ATOM 736 O O . PHE A 1 88 ? 0.672 0.407 9.256 1.00 96.62 88 PHE A O 1
ATOM 743 N N . LYS A 1 89 ? 0.395 1.692 11.074 1.00 95.75 89 LYS A N 1
ATOM 744 C CA . LYS A 1 89 ? 1.705 1.369 11.658 1.00 95.75 89 LYS A CA 1
ATOM 745 C C . LYS A 1 89 ? 1.844 -0.114 12.001 1.00 95.75 89 LYS A C 1
ATOM 747 O O . LYS A 1 89 ? 2.950 -0.639 11.910 1.00 95.75 89 LYS A O 1
ATOM 752 N N . ARG A 1 90 ? 0.757 -0.797 12.383 1.00 96.25 90 ARG A N 1
ATOM 753 C CA . ARG A 1 90 ? 0.766 -2.254 12.583 1.00 96.25 90 ARG A CA 1
ATOM 754 C C . ARG A 1 90 ? 1.058 -2.975 11.268 1.00 96.25 90 ARG A C 1
ATOM 756 O O . ARG A 1 90 ? 1.989 -3.768 11.240 1.00 96.25 90 ARG A O 1
ATOM 763 N N . LEU A 1 91 ? 0.337 -2.643 10.194 1.00 96.81 91 LEU A N 1
ATOM 764 C CA . LEU A 1 91 ? 0.553 -3.256 8.875 1.00 96.81 91 LEU A CA 1
ATOM 765 C C . LEU A 1 91 ? 1.952 -2.958 8.320 1.00 96.81 91 LEU A C 1
ATOM 767 O O . LEU A 1 91 ? 2.589 -3.836 7.754 1.00 96.81 91 LEU A O 1
ATOM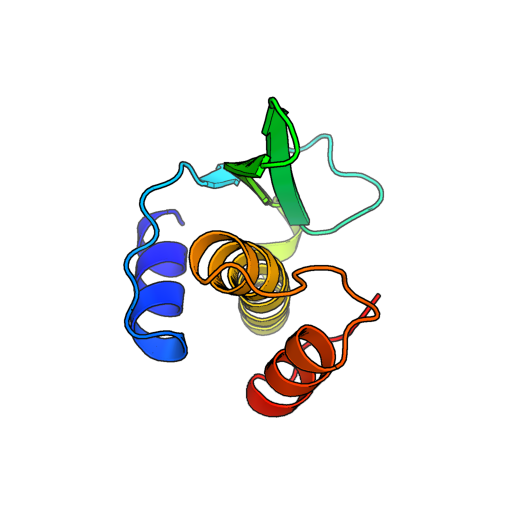 771 N N . SER A 1 92 ? 2.462 -1.743 8.537 1.00 96.50 92 SER A N 1
ATOM 772 C CA . SER A 1 92 ? 3.835 -1.369 8.170 1.00 96.50 92 SER A CA 1
ATOM 773 C C . SER A 1 92 ? 4.885 -2.253 8.834 1.00 96.50 92 SER A C 1
ATOM 775 O O . SER A 1 92 ? 5.839 -2.650 8.171 1.00 96.50 92 SER A O 1
ATOM 777 N N . LYS A 1 93 ? 4.702 -2.587 10.117 1.00 96.69 93 LYS A N 1
ATOM 778 C CA . LYS A 1 93 ? 5.593 -3.506 10.836 1.00 96.69 93 LYS A CA 1
ATOM 779 C C . LYS A 1 93 ? 5.427 -4.948 10.367 1.00 96.69 93 LYS A C 1
ATOM 781 O O . LYS A 1 93 ? 6.418 -5.642 10.204 1.00 96.69 93 LYS A O 1
ATOM 786 N N . GLU A 1 94 ? 4.187 -5.386 10.170 1.00 96.62 94 GLU A N 1
ATOM 787 C CA . GLU A 1 94 ? 3.855 -6.748 9.738 1.00 96.62 94 GLU A CA 1
ATOM 788 C C . GLU A 1 94 ? 4.429 -7.074 8.354 1.00 96.62 94 GLU A C 1
ATOM 790 O O . GLU A 1 94 ? 4.952 -8.163 8.138 1.00 96.62 94 GLU A O 1
ATOM 795 N N . PHE A 1 95 ? 4.375 -6.110 7.434 1.00 95.62 95 PHE A N 1
ATOM 796 C CA . PHE A 1 95 ? 4.798 -6.279 6.044 1.00 95.62 95 PHE A CA 1
ATOM 797 C C . PHE A 1 95 ? 6.136 -5.607 5.704 1.00 95.62 95 PHE A C 1
ATOM 799 O O . PHE A 1 95 ? 6.485 -5.528 4.527 1.00 95.62 95 PHE A O 1
ATOM 806 N N . ASP A 1 96 ? 6.863 -5.111 6.709 1.00 95.38 96 ASP A N 1
ATOM 807 C CA . ASP A 1 96 ? 8.165 -4.439 6.578 1.00 95.38 96 ASP A CA 1
ATOM 808 C C . ASP A 1 96 ? 8.217 -3.377 5.458 1.00 95.38 96 ASP A C 1
ATOM 810 O O . ASP A 1 96 ? 9.054 -3.408 4.554 1.00 95.38 96 ASP A O 1
ATOM 814 N N . PHE A 1 97 ? 7.306 -2.401 5.485 1.00 93.81 97 PHE A N 1
ATOM 815 C CA . PHE A 1 97 ? 7.364 -1.253 4.571 1.00 93.81 97 PHE A CA 1
ATOM 816 C C . PHE A 1 97 ? 7.485 0.073 5.332 1.00 93.81 97 PHE A C 1
ATOM 818 O O . PHE A 1 97 ? 6.943 0.208 6.431 1.00 93.81 97 PHE A O 1
ATOM 825 N N . PRO A 1 98 ? 8.150 1.097 4.764 1.00 88.62 98 PRO A N 1
ATOM 826 C CA . PRO A 1 98 ? 8.325 2.376 5.442 1.00 88.62 98 PRO A CA 1
ATOM 827 C C . PRO A 1 98 ? 7.008 3.160 5.543 1.00 88.62 98 PRO A C 1
ATOM 829 O O . PRO A 1 98 ? 6.270 3.304 4.562 1.00 88.62 98 PRO A O 1
ATOM 832 N N . VAL A 1 99 ? 6.751 3.739 6.718 1.00 79.81 99 VAL A N 1
ATOM 833 C CA . VAL A 1 99 ? 5.760 4.812 6.895 1.00 79.81 99 VAL A CA 1
ATOM 834 C C . VAL A 1 99 ? 6.450 6.121 6.516 1.00 79.81 99 VAL A C 1
ATOM 836 O O . VAL A 1 99 ? 7.442 6.486 7.144 1.00 79.81 99 VAL A O 1
ATOM 839 N N . ARG A 1 100 ? 5.980 6.786 5.461 1.00 66.06 100 ARG A N 1
ATOM 840 C CA . ARG A 1 100 ? 6.476 8.103 5.036 1.00 66.06 100 ARG A CA 1
ATOM 841 C C . ARG A 1 100 ? 5.507 9.201 5.450 1.00 66.06 100 ARG A C 1
ATOM 843 O O . ARG A 1 100 ? 4.299 8.896 5.581 1.00 66.06 100 ARG A O 1
#

Secondary structure (DSSP, 8-state):
-HHHHHHHHHHHHS--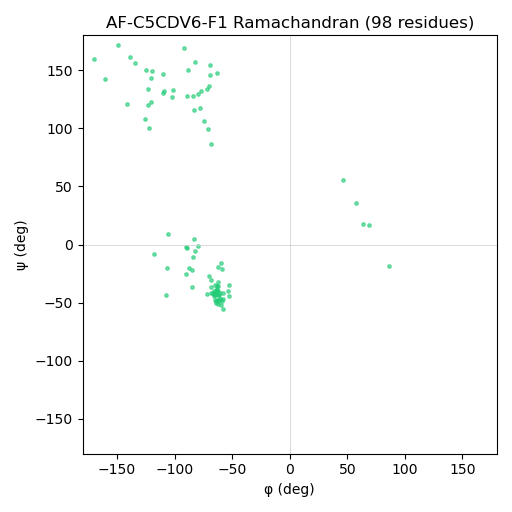--S-EEE-TT--S-SEEEEEEEETTEEEEEEEEE-GGGTT-HHHHHHHHHHHHHHHHHHHTTS--STTSHHHHHHHHHTT----

Radius of gyration: 12.68 Å; Cα contacts (8 Å, |Δi|>4): 152; chains: 1; bounding box: 34×26×30 Å

Mean predicted aligned error: 3.03 Å

InterPro domains:
  IPR006640 SprT-like [PF10263] (12-94)

Solvent-accessible surface area (backbone atoms only — not comparable to full-atom values): 5788 Å² total; per-residue (Å²): 107,66,64,61,55,29,51,50,33,32,72,76,67,74,38,76,63,83,56,53,66,44,78,33,88,80,49,82,88,45,63,51,43,67,42,62,48,80,57,94,90,43,72,45,82,59,32,38,40,32,23,64,85,33,72,88,35,68,66,58,32,50,31,46,48,52,50,38,48,49,35,50,53,28,43,79,70,74,44,64,39,48,69,86,31,71,64,36,49,49,51,29,63,76,65,68,28,87,84,124

Organism: Kosmotoga olearia (strain ATCC BAA-1733 / DSM 21960 / TBF 19.5.1) (NCBI:txid521045)

Sequence (100 aa):
MKIRVRELSLKS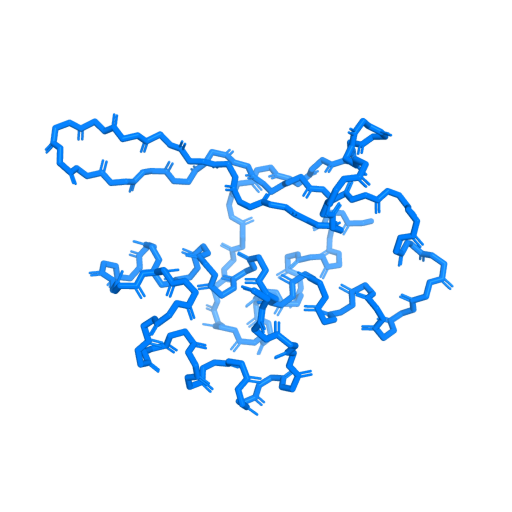FGRFLDIPVILNKRLKRSLGRLVYRKRGGNFEPLRIELSPVILDNEELFNKTVLHELSHWFLMIEGKNFRHNSSDFKRLSKEFDFPVR

Foldseek 3Di:
DQVVLQVLLCVLPVDGDPAEEEEDCPPPPAQKAFDWDDDPNAIGTHYIYGHCVCVVPPVSVSLRSLLRSQLVNCRVVVHDSDLPDPSSVVSCVVSVHDRD

pLDDT: mean 93.92, std 5.07, range [66.06, 97.94]